Protein AF-A0A914CTF5-F1 (afdb_monomer)

pLDDT: mean 70.26, std 17.8, range [38.41, 93.12]

Mean predicted aligned error: 18.33 Å

InterPro domains:
  IPR000197 Zinc finger, TAZ-type [PS50134] (1-51)
  IPR013178 Histone acetyltransferase Rtt109/CBP [PTHR13808] (1-79)
  IPR035898 TAZ domain superfamily [G3DSA:1.20.1020.10] (1-83)
  IPR035898 TAZ domain superfamily [SSF57933] (1-53)

Foldseek 3Di:
DVVLVVCCVPPPLQDDDDDRDPSNVVLVVVLLVCLVPDPDPDDPRPCSVVSVVVVVPVVVVVVVVVVVVVVVVVVVVVVVDDDDDDDDDDDDDDDDDDDDDDDDDDDDDDDDD

Organism: NCBI:txid290746

Structure (mmCIF, N/CA/C/O backbone):
data_AF-A0A914CTF5-F1
#
_entry.id   AF-A0A914CTF5-F1
#
loop_
_atom_site.group_PDB
_atom_site.id
_atom_site.type_symbol
_atom_site.label_atom_id
_atom_site.label_alt_id
_atom_site.label_comp_id
_atom_site.label_asym_id
_atom_site.label_entity_id
_atom_site.label_seq_id
_atom_site.pdbx_PDB_ins_code
_atom_site.Cartn_x
_atom_site.Cartn_y
_atom_site.Cartn_z
_atom_site.occupancy
_atom_site.B_iso_or_equiv
_atom_site.auth_seq_id
_atom_site.auth_comp_id
_atom_site.auth_asym_id
_atom_site.auth_atom_id
_atom_site.pdbx_PDB_model_num
ATOM 1 N N . MET A 1 1 ? -16.681 3.466 -3.054 1.00 59.34 1 MET A N 1
ATOM 2 C CA . MET A 1 1 ? -15.650 2.749 -2.259 1.00 59.34 1 MET A CA 1
ATOM 3 C C . MET A 1 1 ? -15.699 1.215 -2.388 1.00 59.34 1 MET A C 1
ATOM 5 O O . MET A 1 1 ? -14.657 0.622 -2.637 1.00 59.34 1 MET A O 1
ATOM 9 N N . LYS A 1 2 ? -16.866 0.544 -2.280 1.00 75.31 2 LYS A N 1
ATOM 10 C CA . LYS A 1 2 ? -16.968 -0.943 -2.280 1.00 75.31 2 LYS A CA 1
ATOM 11 C C . LYS A 1 2 ? -16.442 -1.634 -3.556 1.00 75.31 2 LYS A C 1
ATOM 13 O O . LYS A 1 2 ? -15.815 -2.685 -3.469 1.00 75.31 2 LYS A O 1
ATOM 18 N N . LYS A 1 3 ? -16.637 -1.023 -4.733 1.00 79.38 3 LYS A N 1
ATOM 19 C CA . LYS A 1 3 ? -16.200 -1.573 -6.034 1.00 79.38 3 LYS A CA 1
ATOM 20 C C . LYS A 1 3 ? -14.673 -1.707 -6.153 1.00 79.38 3 LYS A C 1
ATOM 22 O O . LYS A 1 3 ? -14.189 -2.737 -6.606 1.00 79.38 3 LYS A O 1
ATOM 27 N N . ILE A 1 4 ? -13.920 -0.714 -5.672 1.00 81.50 4 ILE A N 1
ATOM 28 C CA . ILE A 1 4 ? -12.447 -0.713 -5.709 1.00 81.50 4 ILE A CA 1
ATOM 29 C C . ILE A 1 4 ? -11.890 -1.784 -4.770 1.00 81.50 4 ILE A C 1
ATOM 31 O O . ILE A 1 4 ? -11.025 -2.555 -5.163 1.00 81.50 4 ILE A O 1
ATOM 35 N N . MET A 1 5 ? -12.441 -1.907 -3.560 1.00 83.38 5 MET A N 1
ATOM 36 C CA . MET A 1 5 ? -12.041 -2.954 -2.613 1.00 83.38 5 MET A CA 1
ATOM 37 C C . MET A 1 5 ? -12.309 -4.364 -3.153 1.00 83.38 5 MET A C 1
ATOM 39 O O . MET A 1 5 ? -11.482 -5.254 -2.970 1.00 83.38 5 MET A O 1
ATOM 43 N N . ASN A 1 6 ? -13.434 -4.569 -3.845 1.00 86.44 6 ASN A N 1
ATOM 44 C CA . ASN A 1 6 ? -13.759 -5.858 -4.455 1.00 86.44 6 ASN A CA 1
ATOM 45 C C . ASN A 1 6 ? -12.822 -6.184 -5.629 1.00 86.44 6 ASN A C 1
ATOM 47 O O . ASN A 1 6 ? -12.346 -7.309 -5.750 1.00 86.44 6 ASN A O 1
ATOM 51 N N . HIS A 1 7 ? -12.499 -5.182 -6.448 1.00 88.06 7 HIS A N 1
ATOM 52 C CA . HIS A 1 7 ? -11.519 -5.300 -7.524 1.00 88.06 7 HIS A CA 1
ATOM 53 C C . HIS A 1 7 ? -10.126 -5.648 -6.982 1.00 88.06 7 HIS A C 1
ATOM 55 O O . HIS A 1 7 ? -9.519 -6.617 -7.411 1.00 88.06 7 HIS A O 1
ATOM 61 N N . VAL A 1 8 ? -9.645 -4.917 -5.977 1.00 83.9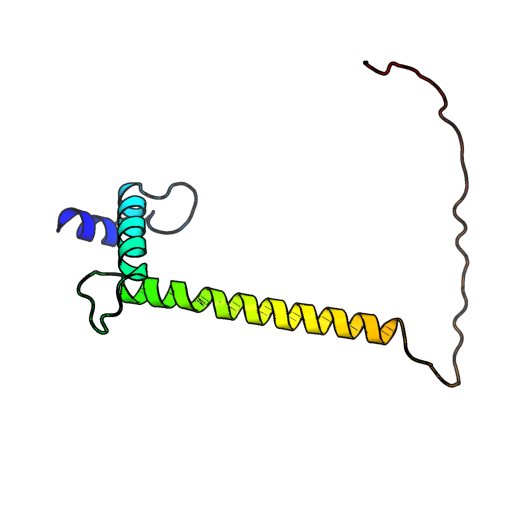4 8 VAL A N 1
ATOM 62 C CA . VAL A 1 8 ? -8.329 -5.116 -5.350 1.00 83.94 8 VAL A CA 1
ATOM 63 C C . VAL A 1 8 ? -8.190 -6.509 -4.709 1.00 83.94 8 VAL A C 1
ATOM 65 O O . VAL A 1 8 ? -7.084 -7.042 -4.637 1.00 83.94 8 VAL A O 1
ATOM 68 N N . LYS A 1 9 ? -9.291 -7.130 -4.267 1.00 83.94 9 LYS A N 1
ATOM 69 C CA . LYS A 1 9 ? -9.299 -8.521 -3.779 1.00 83.94 9 LYS A CA 1
ATOM 70 C C . LYS A 1 9 ? -9.261 -9.563 -4.900 1.00 83.94 9 LYS A C 1
ATOM 72 O O . LYS A 1 9 ? -8.672 -10.615 -4.703 1.00 83.94 9 LYS A O 1
ATOM 77 N N . LYS A 1 10 ? -9.900 -9.287 -6.040 1.00 84.69 10 LYS A N 1
ATOM 78 C CA . LYS A 1 10 ? -10.073 -10.246 -7.146 1.00 84.69 10 LYS A CA 1
ATOM 79 C C . LYS A 1 10 ? -9.094 -10.039 -8.306 1.00 84.69 10 LYS A C 1
ATOM 81 O O . LYS A 1 10 ? -9.075 -10.847 -9.224 1.00 84.69 10 LYS A O 1
ATOM 86 N N . CYS A 1 11 ? -8.321 -8.952 -8.308 1.00 85.62 11 CYS A N 1
ATOM 87 C CA . CYS A 1 11 ? -7.420 -8.621 -9.404 1.00 85.62 11 CYS A CA 1
ATOM 88 C C . CYS A 1 11 ? -6.129 -9.457 -9.311 1.00 85.62 11 CYS A C 1
ATOM 90 O O . CYS A 1 11 ? -5.384 -9.292 -8.343 1.00 85.62 11 CYS A O 1
ATOM 92 N N . PRO A 1 12 ? -5.824 -10.303 -10.314 1.00 76.25 12 PRO A N 1
ATOM 93 C CA . PRO A 1 12 ? -4.612 -11.122 -10.323 1.00 76.25 12 PRO A CA 1
ATOM 94 C C . PRO A 1 12 ? -3.357 -10.302 -10.663 1.00 76.25 12 PRO A C 1
ATOM 96 O O . PRO A 1 12 ? -2.266 -10.607 -10.201 1.00 76.25 12 PRO A O 1
ATOM 99 N N . LYS A 1 13 ? -3.507 -9.195 -11.405 1.00 73.44 13 LYS A N 1
ATOM 100 C CA . LYS A 1 13 ? -2.409 -8.309 -11.844 1.00 73.44 13 LYS A CA 1
ATOM 101 C C . LYS A 1 13 ? -2.095 -7.211 -10.825 1.00 73.44 13 LYS A C 1
ATOM 103 O O . LYS A 1 13 ? -1.937 -6.035 -11.172 1.00 73.44 13 LYS A O 1
ATOM 108 N N . ARG A 1 14 ? -2.113 -7.576 -9.542 1.00 68.81 14 ARG A N 1
ATOM 109 C CA . ARG A 1 14 ? -2.099 -6.612 -8.441 1.00 68.81 14 ARG A CA 1
ATOM 110 C C . ARG A 1 14 ? -0.703 -6.153 -8.031 1.00 68.81 14 ARG A C 1
ATOM 112 O O . ARG A 1 14 ? -0.595 -5.022 -7.561 1.00 68.81 14 ARG A O 1
ATOM 119 N N . SER A 1 15 ? 0.329 -6.991 -8.160 1.00 63.75 15 SER A N 1
ATOM 120 C CA . SER A 1 15 ? 1.628 -6.651 -7.565 1.00 63.75 15 SER A CA 1
ATOM 121 C C . SER A 1 15 ? 2.886 -7.096 -8.297 1.00 63.75 15 SER A C 1
ATOM 123 O O . SER A 1 15 ? 3.957 -6.677 -7.866 1.00 63.75 15 SER A O 1
ATOM 125 N N . THR A 1 16 ? 2.806 -7.863 -9.379 1.00 56.84 16 THR A N 1
ATOM 126 C CA . THR A 1 16 ? 4.025 -8.350 -10.027 1.00 56.84 16 THR A CA 1
ATOM 127 C C . THR A 1 16 ? 3.773 -8.527 -11.523 1.00 56.84 16 THR A C 1
ATOM 129 O O . THR A 1 16 ? 2.691 -8.955 -11.922 1.00 56.84 16 THR A O 1
ATOM 132 N N . ASP A 1 17 ? 4.776 -8.113 -12.301 1.00 57.31 17 ASP A N 1
ATOM 133 C CA . ASP A 1 17 ? 5.034 -8.456 -13.705 1.00 57.31 17 ASP A CA 1
ATOM 134 C C . ASP A 1 17 ? 4.270 -7.665 -14.785 1.00 57.31 17 ASP A C 1
ATOM 136 O O . ASP A 1 17 ? 3.092 -7.885 -15.059 1.00 57.31 17 ASP A O 1
ATOM 140 N N . SER A 1 18 ? 5.011 -6.701 -15.361 1.00 61.06 18 SER A N 1
ATOM 141 C CA . SER A 1 18 ? 4.882 -5.946 -16.632 1.00 61.06 18 SER A CA 1
ATOM 142 C C . SER A 1 18 ? 3.544 -5.314 -17.062 1.00 61.06 18 SER A C 1
ATOM 144 O O . SER A 1 18 ? 3.568 -4.337 -17.805 1.00 61.06 18 SER A O 1
ATOM 146 N N . ASN A 1 19 ? 2.385 -5.750 -16.567 1.00 66.88 19 ASN A N 1
ATOM 147 C CA . ASN A 1 19 ? 1.067 -5.224 -16.932 1.00 66.88 19 ASN A CA 1
ATOM 148 C C . ASN A 1 19 ? 0.192 -4.980 -15.687 1.00 66.88 19 ASN A C 1
ATOM 150 O O . ASN A 1 19 ? -0.911 -5.524 -15.553 1.00 66.88 19 ASN A O 1
ATOM 154 N N . SER A 1 20 ? 0.688 -4.169 -14.747 1.00 75.81 20 SER A N 1
ATOM 155 C CA . SER A 1 20 ? -0.028 -3.838 -13.506 1.00 75.81 20 SER A CA 1
ATOM 156 C C . SER A 1 20 ? -1.371 -3.159 -13.792 1.00 75.81 20 SER A C 1
ATOM 158 O O . SER A 1 20 ? -1.437 -2.230 -14.599 1.00 75.81 20 SER A O 1
ATOM 160 N N . CYS A 1 21 ? -2.441 -3.576 -13.110 1.00 87.69 21 CYS A N 1
ATOM 161 C CA . CYS A 1 21 ? -3.760 -2.970 -13.298 1.00 87.69 21 CYS A CA 1
ATOM 162 C C . CYS A 1 21 ? -3.759 -1.475 -12.897 1.00 87.69 21 CYS A C 1
ATOM 164 O O . CYS A 1 21 ? -3.345 -1.159 -11.776 1.00 87.69 21 CYS A O 1
ATOM 166 N N . PRO A 1 22 ? -4.273 -0.551 -13.738 1.00 87.19 22 PRO A N 1
ATOM 167 C CA . PRO A 1 22 ? -4.255 0.887 -13.447 1.00 87.19 22 PRO A CA 1
ATOM 168 C C . PRO A 1 22 ? -5.044 1.243 -12.180 1.00 87.19 22 PRO A C 1
ATOM 170 O O . PRO A 1 22 ? -4.621 2.100 -11.408 1.00 87.19 22 PRO A O 1
ATOM 173 N N . ILE A 1 23 ? -6.136 0.524 -11.903 1.00 88.19 23 ILE A N 1
ATOM 174 C CA . ILE A 1 23 ? -6.955 0.719 -10.698 1.00 88.19 23 ILE A CA 1
ATOM 175 C C . ILE A 1 23 ? -6.164 0.319 -9.445 1.00 88.19 23 ILE A C 1
ATOM 177 O O . ILE A 1 23 ? -6.138 1.060 -8.462 1.00 88.19 23 ILE A O 1
ATOM 181 N N . CYS A 1 24 ? -5.484 -0.833 -9.474 1.00 86.94 24 CYS A N 1
ATOM 182 C CA . CYS A 1 24 ? -4.630 -1.270 -8.368 1.00 86.94 24 CYS A CA 1
ATOM 183 C C . CYS A 1 24 ? -3.438 -0.332 -8.159 1.00 86.94 24 CYS A C 1
ATOM 185 O O . CYS A 1 24 ? -3.110 -0.029 -7.012 1.00 86.94 24 CYS A O 1
ATOM 187 N N . ARG A 1 25 ? -2.829 0.160 -9.245 1.00 86.62 25 ARG A N 1
ATOM 188 C CA . ARG A 1 25 ? -1.706 1.105 -9.198 1.00 86.62 25 ARG A CA 1
ATOM 189 C C . ARG A 1 25 ? -2.115 2.432 -8.557 1.00 86.62 25 ARG A C 1
ATOM 191 O O . ARG A 1 25 ? -1.441 2.889 -7.635 1.00 86.62 25 ARG A O 1
ATOM 198 N N . GLN A 1 26 ? -3.243 3.003 -8.982 1.00 88.25 26 GLN A N 1
ATOM 199 C CA . GLN A 1 26 ? -3.790 4.235 -8.404 1.00 88.25 26 GLN A CA 1
ATOM 200 C C . GLN A 1 26 ? -4.114 4.049 -6.917 1.00 88.25 26 GLN A C 1
ATOM 202 O O . GLN A 1 26 ? -3.741 4.868 -6.079 1.00 88.25 26 GLN A O 1
ATOM 207 N N . PHE A 1 27 ? -4.774 2.940 -6.574 1.00 88.25 27 PHE A N 1
ATOM 208 C CA . PHE A 1 27 ? -5.155 2.642 -5.198 1.00 88.25 27 PHE A CA 1
ATOM 209 C C . PHE A 1 27 ? -3.932 2.491 -4.286 1.00 88.25 27 PHE A C 1
ATOM 211 O O . PHE A 1 27 ? -3.897 3.062 -3.198 1.00 88.25 27 PHE A O 1
ATOM 218 N N . LEU A 1 28 ? -2.898 1.780 -4.744 1.00 88.06 28 LEU A N 1
ATOM 219 C CA . LEU A 1 28 ? -1.669 1.603 -3.977 1.00 88.06 28 LEU A CA 1
ATOM 220 C C . LEU A 1 28 ? -0.925 2.931 -3.774 1.00 88.06 28 LEU A C 1
ATOM 222 O O . LEU A 1 28 ? -0.446 3.181 -2.670 1.00 88.06 28 LEU A O 1
ATOM 226 N N . ALA A 1 29 ? -0.879 3.802 -4.789 1.00 88.31 29 ALA A N 1
ATOM 227 C CA . ALA A 1 29 ? -0.277 5.133 -4.678 1.00 88.31 29 ALA A CA 1
ATOM 228 C C . ALA A 1 29 ? -0.969 5.995 -3.608 1.00 88.31 29 ALA A C 1
ATOM 230 O O . ALA A 1 29 ? -0.294 6.600 -2.772 1.00 88.31 29 ALA A O 1
ATOM 231 N N . LEU A 1 30 ? -2.305 5.982 -3.570 1.00 91.25 30 LEU A N 1
ATOM 232 C CA . LEU A 1 30 ? -3.090 6.684 -2.549 1.00 91.25 30 LEU A CA 1
ATOM 233 C C . LEU A 1 30 ? -2.822 6.133 -1.142 1.00 91.25 30 LEU A C 1
ATOM 235 O O . LEU A 1 30 ? -2.572 6.898 -0.209 1.00 91.25 30 LEU A O 1
ATOM 239 N N . CYS A 1 31 ? -2.811 4.806 -0.987 1.00 90.25 31 CYS A N 1
ATOM 240 C CA . CYS A 1 31 ? -2.468 4.174 0.287 1.00 90.25 31 CYS A CA 1
ATOM 241 C C . CYS A 1 31 ? -1.031 4.508 0.729 1.00 90.25 31 CYS A C 1
ATOM 243 O O . CYS A 1 31 ? -0.775 4.652 1.924 1.00 90.25 31 CYS A O 1
ATOM 245 N N . CYS A 1 32 ? -0.104 4.660 -0.220 1.00 89.56 32 CYS A N 1
ATOM 246 C CA . CYS A 1 32 ? 1.286 5.017 0.050 1.00 89.56 32 CYS A CA 1
ATOM 247 C C . CYS A 1 32 ? 1.432 6.472 0.513 1.00 89.56 32 CYS A C 1
ATOM 249 O O . CYS A 1 32 ? 2.126 6.731 1.495 1.00 89.56 32 CYS A O 1
ATOM 251 N N . TYR A 1 33 ? 0.727 7.408 -0.131 1.00 93.12 33 TYR A N 1
ATOM 252 C CA . TYR A 1 33 ? 0.667 8.803 0.314 1.00 93.12 33 TYR A CA 1
ATOM 253 C C . TYR A 1 33 ? 0.118 8.909 1.740 1.00 93.12 33 TYR A C 1
ATOM 255 O O . TYR A 1 33 ? 0.730 9.533 2.601 1.00 93.12 33 TYR A O 1
ATOM 263 N N . HIS A 1 34 ? -0.980 8.209 2.024 1.00 92.88 34 HIS A N 1
ATOM 264 C CA . HIS A 1 34 ? -1.568 8.191 3.358 1.00 92.88 34 HIS A CA 1
ATOM 265 C C . HIS A 1 34 ? -0.606 7.637 4.426 1.00 92.88 34 HIS A C 1
ATOM 267 O O . HIS A 1 34 ? -0.463 8.218 5.501 1.00 92.88 34 HIS A O 1
ATOM 273 N N . ALA A 1 35 ? 0.090 6.534 4.134 1.00 91.44 35 ALA A N 1
ATOM 274 C CA . ALA A 1 35 ? 0.988 5.886 5.089 1.00 91.44 35 ALA A CA 1
ATOM 275 C C . ALA A 1 35 ? 2.190 6.756 5.503 1.00 91.44 35 ALA A C 1
ATOM 277 O O . ALA A 1 35 ? 2.705 6.565 6.604 1.00 91.44 35 ALA A O 1
ATOM 278 N N . LYS A 1 36 ? 2.619 7.714 4.664 1.00 89.69 36 LYS A N 1
ATOM 279 C CA . LYS A 1 36 ? 3.715 8.646 4.992 1.00 89.69 36 LYS A CA 1
ATOM 280 C C . LYS A 1 36 ? 3.378 9.567 6.165 1.00 89.69 36 LYS A C 1
ATOM 282 O O . LYS A 1 36 ? 4.257 9.877 6.961 1.00 89.69 36 LYS A O 1
ATOM 287 N N . ASN A 1 37 ? 2.114 9.963 6.287 1.00 91.50 37 ASN A N 1
ATOM 288 C CA . ASN A 1 37 ? 1.669 10.953 7.269 1.00 91.50 37 ASN A CA 1
ATOM 289 C C . ASN A 1 37 ? 0.848 10.315 8.407 1.00 91.50 37 ASN A C 1
ATOM 291 O O . ASN A 1 37 ? 0.450 10.996 9.349 1.00 91.50 37 ASN A O 1
ATOM 295 N N . CYS A 1 38 ? 0.590 9.005 8.345 1.00 89.88 38 CYS A N 1
ATOM 296 C CA . CYS A 1 38 ? -0.267 8.302 9.295 1.00 89.88 38 CYS A CA 1
ATOM 297 C C . CYS A 1 38 ? 0.524 7.637 10.438 1.00 89.88 38 CYS A C 1
ATOM 299 O O . CYS A 1 38 ? 1.222 6.635 10.247 1.00 89.88 38 CYS A O 1
ATOM 301 N N . ASN A 1 39 ? 0.327 8.133 11.665 1.00 87.44 39 ASN A N 1
ATOM 302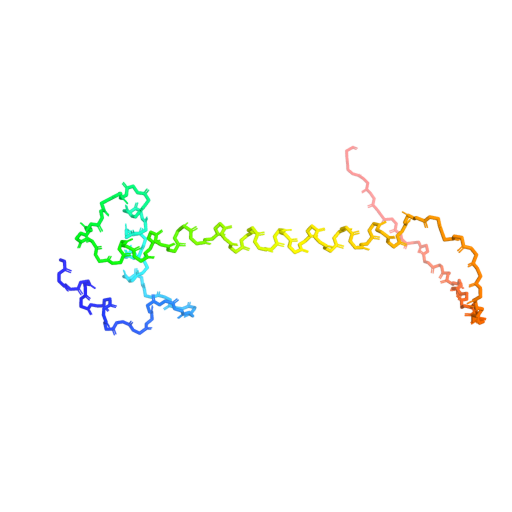 C CA . ASN A 1 39 ? 0.922 7.587 12.897 1.00 87.44 39 ASN A CA 1
ATOM 303 C C . ASN A 1 39 ? -0.068 6.822 13.792 1.00 87.44 39 ASN A C 1
ATOM 305 O O . ASN A 1 39 ? 0.307 6.340 14.858 1.00 87.44 39 ASN A O 1
ATOM 309 N N . LEU A 1 40 ? -1.319 6.641 13.353 1.00 88.38 40 LEU A N 1
ATOM 310 C CA . LEU A 1 40 ? -2.316 5.906 14.135 1.00 88.38 40 LEU A CA 1
ATOM 311 C C . LEU A 1 40 ? -1.919 4.431 14.293 1.00 88.38 40 LEU A C 1
ATOM 313 O O . LEU A 1 40 ? -1.476 3.780 13.339 1.00 88.38 40 LEU A O 1
ATOM 317 N N . GLN A 1 41 ? -2.104 3.891 15.499 1.00 79.44 41 GLN A N 1
ATOM 318 C CA . GLN A 1 41 ? -1.849 2.477 15.799 1.00 79.44 41 GLN A CA 1
ATOM 319 C C . GLN A 1 41 ? -2.898 1.563 15.151 1.00 79.44 41 GLN A C 1
ATOM 321 O O . GLN A 1 41 ? -2.556 0.520 14.602 1.00 79.44 41 GLN A O 1
ATOM 326 N N . LYS A 1 42 ? -4.165 1.994 15.123 1.00 83.50 42 LYS A N 1
ATOM 327 C CA . LYS A 1 42 ? -5.258 1.329 14.400 1.00 83.50 42 LYS A CA 1
ATOM 328 C C . LYS A 1 42 ? -5.767 2.261 13.307 1.00 83.50 42 LYS A C 1
ATOM 330 O O . LYS A 1 42 ? -6.547 3.168 13.566 1.00 83.50 42 LYS A O 1
ATOM 335 N N . CYS A 1 43 ? -5.277 2.065 12.088 1.00 87.38 43 CYS A N 1
ATOM 336 C CA . CYS A 1 43 ? -5.724 2.826 10.927 1.00 87.38 43 CYS A CA 1
ATOM 337 C C . CYS A 1 43 ? -6.862 2.079 10.215 1.00 87.38 43 CYS A C 1
ATOM 339 O O . CYS A 1 43 ? -6.740 0.884 9.950 1.00 87.38 43 CYS A O 1
ATOM 341 N N . SER A 1 44 ? -7.948 2.781 9.882 1.00 88.06 44 SER A N 1
ATOM 342 C CA . SER A 1 44 ? -9.088 2.233 9.129 1.00 88.06 44 SER A CA 1
ATOM 343 C C . SER A 1 44 ? -8.782 2.021 7.642 1.00 88.06 44 SER A C 1
ATOM 345 O O . SER A 1 44 ? -9.506 1.298 6.955 1.00 88.06 44 SER A O 1
ATOM 347 N N . VAL A 1 45 ? -7.704 2.630 7.132 1.00 84.75 45 VAL 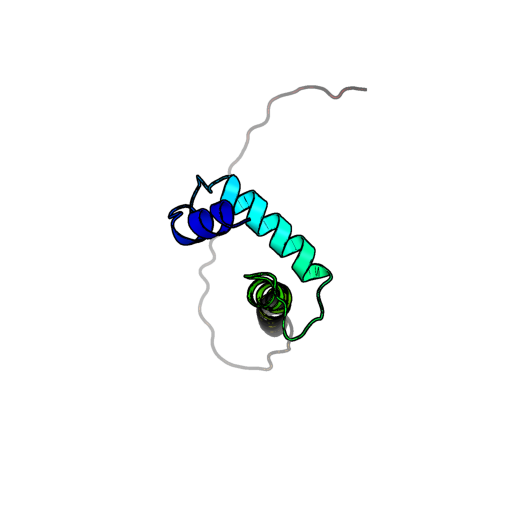A N 1
ATOM 348 C CA . VAL A 1 45 ? -7.291 2.493 5.736 1.00 84.75 45 VAL A CA 1
ATOM 349 C C . VAL A 1 45 ? -6.632 1.124 5.533 1.00 84.75 45 VAL A C 1
ATOM 351 O O . VAL A 1 45 ? -5.572 0.847 6.110 1.00 84.75 45 VAL A O 1
ATOM 354 N N . PRO A 1 46 ? -7.211 0.256 4.686 1.00 80.19 46 PRO A N 1
ATOM 355 C CA . PRO A 1 46 ? -6.638 -1.051 4.396 1.00 80.19 46 PRO A CA 1
ATOM 356 C C . PRO A 1 46 ? -5.246 -0.878 3.774 1.00 80.19 46 PRO A C 1
ATOM 358 O O . PRO A 1 46 ? -5.010 0.045 2.999 1.00 80.19 46 PRO A O 1
ATOM 361 N N . PHE A 1 47 ? -4.315 -1.771 4.109 1.00 83.81 47 PHE A N 1
ATOM 362 C CA . PHE A 1 47 ? -2.901 -1.743 3.691 1.00 83.81 47 PHE A CA 1
ATOM 363 C C . PHE A 1 47 ? -2.025 -0.649 4.315 1.00 83.81 47 PHE A C 1
ATOM 365 O O . PHE A 1 47 ? -0.807 -0.786 4.235 1.00 83.81 47 PHE A O 1
ATOM 372 N N . CYS A 1 48 ? -2.574 0.359 5.006 1.00 89.19 48 CYS A N 1
ATOM 373 C CA . CYS A 1 48 ? -1.768 1.416 5.633 1.00 89.19 48 CYS A CA 1
ATOM 374 C C . CYS A 1 48 ? -0.706 0.853 6.590 1.00 89.19 48 CYS A C 1
ATOM 376 O O . CYS A 1 48 ? 0.466 1.209 6.488 1.00 89.19 48 CYS A O 1
ATOM 378 N N . LEU A 1 49 ? -1.091 -0.062 7.489 1.00 88.19 49 LEU A N 1
ATOM 379 C CA . LEU A 1 49 ? -0.162 -0.684 8.442 1.00 88.19 49 LEU A CA 1
ATOM 380 C C . LEU A 1 49 ? 0.975 -1.431 7.730 1.00 88.19 49 LEU A C 1
ATOM 382 O O . LEU A 1 49 ? 2.146 -1.246 8.054 1.00 88.19 49 LEU A O 1
ATOM 386 N N . ASN A 1 50 ? 0.631 -2.224 6.715 1.00 86.56 50 ASN A N 1
ATOM 387 C CA . ASN A 1 50 ? 1.589 -3.049 5.988 1.00 86.56 50 ASN A CA 1
ATOM 388 C C . ASN A 1 50 ? 2.548 -2.203 5.133 1.00 86.56 50 ASN A C 1
ATOM 390 O O . ASN A 1 50 ? 3.750 -2.460 5.101 1.00 86.56 50 ASN A O 1
ATOM 394 N N . ILE A 1 51 ? 2.027 -1.157 4.482 1.00 87.75 51 ILE A N 1
ATOM 395 C CA . ILE A 1 51 ? 2.831 -0.195 3.722 1.00 87.75 51 ILE A CA 1
ATOM 396 C C . ILE A 1 51 ? 3.758 0.566 4.669 1.00 87.75 51 ILE A C 1
ATOM 398 O O . ILE A 1 51 ? 4.947 0.666 4.392 1.00 87.75 51 ILE A O 1
ATOM 402 N N . ARG A 1 52 ? 3.272 1.023 5.828 1.00 88.44 52 ARG A N 1
ATOM 403 C CA . ARG A 1 52 ? 4.101 1.712 6.827 1.00 88.44 52 ARG A CA 1
ATOM 404 C C . ARG A 1 52 ? 5.239 0.835 7.348 1.00 88.44 52 ARG A C 1
ATOM 406 O O . ARG A 1 52 ? 6.351 1.328 7.510 1.00 88.44 52 ARG A O 1
ATOM 413 N N . HIS A 1 53 ? 4.996 -0.455 7.583 1.00 83.56 53 HIS A N 1
ATOM 414 C CA . HIS A 1 53 ? 6.063 -1.400 7.931 1.00 83.56 53 HIS A CA 1
ATOM 415 C C . HIS A 1 53 ? 7.082 -1.524 6.795 1.00 83.56 53 HIS A C 1
ATOM 417 O O . HIS A 1 53 ? 8.278 -1.354 7.027 1.00 83.56 53 HIS A O 1
ATOM 423 N N . LYS A 1 54 ? 6.620 -1.714 5.553 1.00 80.44 54 LYS A N 1
ATOM 424 C CA . LYS A 1 54 ? 7.513 -1.783 4.390 1.00 80.44 54 LYS A CA 1
ATOM 425 C C . LYS A 1 54 ? 8.236 -0.478 4.069 1.00 80.44 54 LYS A C 1
ATOM 427 O O . LYS A 1 54 ? 9.297 -0.555 3.476 1.00 80.44 54 LYS A O 1
ATOM 432 N N . LEU A 1 55 ? 7.736 0.685 4.482 1.00 79.81 55 LEU A N 1
ATOM 433 C CA . LEU A 1 55 ? 8.461 1.958 4.385 1.00 79.81 55 LEU A CA 1
ATOM 434 C C . LEU A 1 55 ? 9.575 2.086 5.439 1.00 79.81 55 LEU A C 1
ATOM 436 O O . LEU A 1 55 ? 10.552 2.791 5.203 1.00 79.81 55 LEU A O 1
ATOM 440 N N . LYS A 1 56 ? 9.469 1.395 6.583 1.00 73.94 56 LYS A N 1
ATOM 441 C CA . LYS A 1 56 ? 10.500 1.391 7.642 1.00 73.94 56 LYS A CA 1
ATOM 442 C C . LYS A 1 56 ? 11.609 0.357 7.399 1.00 73.94 56 LYS A C 1
ATOM 444 O O . LYS A 1 56 ? 12.762 0.603 7.746 1.00 73.94 56 LYS A O 1
ATOM 449 N N . GLU A 1 57 ? 11.275 -0.772 6.777 1.00 65.69 57 GLU A N 1
ATOM 450 C CA . GLU A 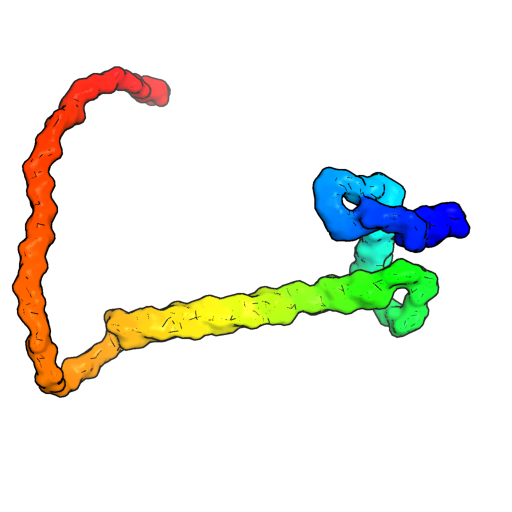1 57 ? 12.198 -1.870 6.452 1.00 65.69 57 GLU A CA 1
ATOM 451 C C . GLU A 1 57 ? 13.358 -1.552 5.470 1.00 65.69 57 GLU A C 1
ATOM 453 O O . GLU A 1 57 ? 14.435 -2.112 5.687 1.00 65.69 57 GLU A O 1
ATOM 458 N N . PRO A 1 58 ? 13.266 -0.668 4.445 1.00 62.59 58 PRO A N 1
ATOM 459 C CA . PRO A 1 58 ? 14.372 -0.424 3.508 1.00 62.59 58 PRO A CA 1
ATOM 460 C C . PRO A 1 58 ? 15.654 0.071 4.184 1.00 62.59 58 PRO A C 1
ATOM 462 O O . PRO A 1 58 ? 16.749 -0.238 3.720 1.00 62.59 58 PRO A O 1
ATOM 465 N N . ARG A 1 59 ? 15.550 0.753 5.332 1.00 61.38 59 ARG A N 1
ATOM 466 C CA . ARG A 1 59 ? 16.722 1.172 6.114 1.00 61.38 59 ARG A CA 1
ATOM 467 C C . ARG A 1 59 ? 17.559 -0.028 6.582 1.00 61.38 59 ARG A C 1
ATOM 469 O O . ARG A 1 59 ? 18.781 0.045 6.586 1.00 61.38 59 ARG A O 1
ATOM 476 N N . ARG A 1 60 ? 16.925 -1.146 6.952 1.00 64.69 60 ARG A N 1
ATOM 477 C CA . ARG A 1 60 ? 17.613 -2.325 7.510 1.00 64.69 60 ARG A CA 1
ATOM 478 C C . ARG A 1 60 ? 18.405 -3.098 6.459 1.00 64.69 60 ARG A C 1
ATOM 480 O O . ARG A 1 60 ? 19.504 -3.561 6.751 1.00 64.69 60 ARG A O 1
ATOM 487 N N . ALA A 1 61 ? 17.864 -3.220 5.247 1.00 72.31 61 ALA A N 1
ATOM 488 C CA . ALA A 1 61 ? 18.558 -3.874 4.139 1.00 72.31 61 ALA A CA 1
ATOM 489 C C . ALA A 1 61 ? 19.779 -3.059 3.684 1.00 72.31 61 ALA A C 1
ATOM 491 O O . ALA A 1 61 ? 20.850 -3.634 3.503 1.00 72.31 61 ALA A O 1
ATOM 492 N N . GLN A 1 62 ? 19.639 -1.730 3.596 1.00 73.62 62 GLN A N 1
ATOM 493 C CA . GLN A 1 62 ? 20.744 -0.835 3.247 1.00 73.6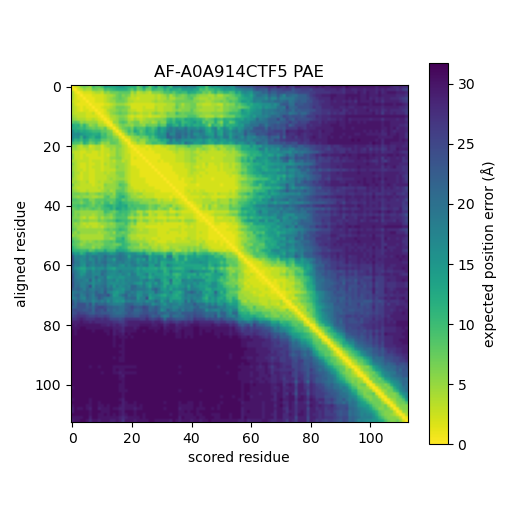2 62 GLN A CA 1
ATOM 494 C C . GLN A 1 62 ? 21.875 -0.900 4.277 1.00 73.62 62 GLN A C 1
ATOM 496 O O . GLN A 1 62 ? 23.022 -1.094 3.895 1.00 73.62 62 GLN A O 1
ATOM 501 N N . ILE A 1 63 ? 21.557 -0.829 5.577 1.00 77.50 63 ILE A N 1
ATOM 502 C CA . ILE A 1 63 ? 22.564 -0.943 6.648 1.00 77.50 63 ILE A CA 1
ATOM 503 C C . ILE A 1 63 ? 23.299 -2.287 6.567 1.00 77.50 63 ILE A C 1
ATOM 505 O O . ILE A 1 63 ? 24.511 -2.341 6.736 1.00 77.50 63 ILE A O 1
ATOM 509 N N . ARG A 1 64 ? 22.594 -3.389 6.283 1.00 79.94 64 ARG A N 1
ATOM 510 C CA . ARG A 1 64 ? 23.230 -4.708 6.149 1.00 79.94 64 ARG A CA 1
ATOM 511 C C . ARG A 1 64 ? 24.170 -4.778 4.939 1.00 79.94 64 ARG A C 1
ATOM 513 O O . ARG A 1 64 ? 25.231 -5.391 5.043 1.00 79.94 64 ARG A O 1
ATOM 520 N N . ALA A 1 65 ? 23.780 -4.187 3.810 1.00 82.00 65 ALA A N 1
ATOM 521 C CA . ALA A 1 65 ? 24.620 -4.118 2.618 1.00 82.00 65 ALA A CA 1
ATOM 522 C C . ALA A 1 65 ? 25.869 -3.260 2.868 1.00 82.00 65 ALA A C 1
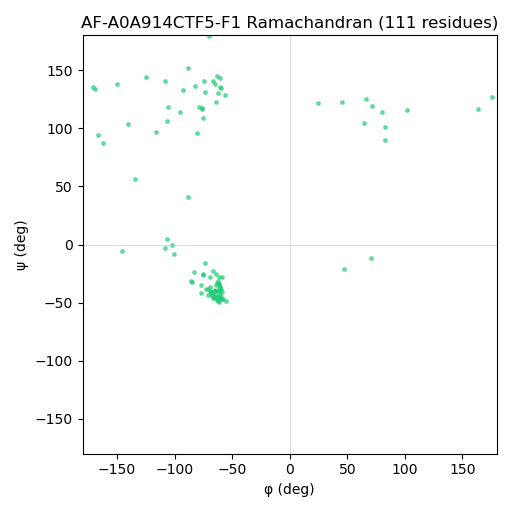ATOM 524 O O . ALA A 1 65 ? 26.975 -3.709 2.584 1.00 82.00 65 ALA A O 1
ATOM 525 N N . ASP A 1 66 ? 25.693 -2.091 3.480 1.00 82.25 66 ASP A N 1
ATOM 526 C CA . ASP A 1 66 ? 26.766 -1.157 3.828 1.00 82.25 66 ASP A CA 1
ATOM 527 C C . ASP A 1 66 ? 27.784 -1.780 4.799 1.00 82.25 66 ASP A C 1
ATOM 529 O O . ASP A 1 66 ? 28.982 -1.796 4.529 1.00 82.25 66 ASP A O 1
ATOM 533 N N . MET A 1 67 ? 27.306 -2.457 5.849 1.00 83.94 67 MET A N 1
ATOM 534 C CA . MET A 1 67 ? 28.160 -3.207 6.780 1.00 83.94 67 MET A CA 1
ATOM 535 C C . MET A 1 67 ? 28.962 -4.313 6.078 1.00 83.94 67 MET A C 1
ATOM 537 O O . MET A 1 67 ? 30.122 -4.555 6.408 1.00 83.94 67 MET A O 1
ATOM 541 N N . MET A 1 68 ? 28.371 -5.005 5.098 1.00 87.44 68 MET A N 1
ATOM 542 C CA . MET A 1 68 ? 29.105 -5.995 4.301 1.00 87.44 68 MET A CA 1
ATOM 543 C C . MET A 1 68 ? 30.137 -5.346 3.373 1.00 87.44 68 MET A C 1
ATOM 545 O O . MET A 1 68 ? 31.214 -5.914 3.188 1.00 87.44 68 MET A O 1
ATOM 549 N N . MET A 1 69 ? 29.833 -4.178 2.802 1.00 84.94 69 MET A N 1
ATOM 550 C CA . MET A 1 69 ? 30.774 -3.418 1.975 1.00 84.94 69 MET A CA 1
ATOM 551 C C . MET A 1 69 ? 31.970 -2.938 2.800 1.00 84.94 69 MET A C 1
ATOM 553 O O . MET A 1 69 ? 33.108 -3.160 2.385 1.00 84.94 69 MET A O 1
ATOM 557 N N . PHE A 1 70 ? 31.730 -2.391 3.995 1.00 87.88 70 PHE A N 1
ATOM 558 C CA . PHE A 1 70 ? 32.786 -1.964 4.916 1.00 87.88 70 PHE A CA 1
ATOM 559 C C . PHE A 1 70 ? 33.723 -3.126 5.284 1.00 87.88 70 PHE A C 1
ATOM 561 O O . PHE A 1 70 ? 34.939 -3.020 5.133 1.00 87.88 70 PHE A O 1
ATOM 568 N N . ARG A 1 71 ? 33.163 -4.297 5.629 1.00 86.00 71 ARG A N 1
ATOM 569 C CA . ARG A 1 71 ? 33.946 -5.515 5.923 1.00 86.00 71 ARG A CA 1
ATOM 570 C C . ARG A 1 71 ? 34.804 -5.988 4.746 1.00 86.00 71 ARG A C 1
ATOM 572 O O . ARG A 1 71 ? 35.909 -6.483 4.958 1.00 86.00 71 ARG A O 1
ATOM 579 N N . ARG A 1 72 ? 34.305 -5.869 3.510 1.00 87.12 72 ARG A N 1
ATOM 580 C CA . ARG A 1 72 ? 35.076 -6.215 2.302 1.00 87.12 72 ARG A CA 1
ATOM 581 C C . ARG A 1 72 ? 36.235 -5.245 2.078 1.00 87.12 72 ARG A C 1
ATOM 583 O O . ARG A 1 72 ? 37.321 -5.690 1.722 1.00 87.12 72 ARG A O 1
ATOM 590 N N . MET A 1 73 ? 36.012 -3.951 2.307 1.00 81.75 73 MET A N 1
ATOM 591 C CA . MET A 1 73 ? 37.036 -2.918 2.140 1.00 81.75 73 MET A CA 1
ATOM 592 C C . MET A 1 73 ? 38.165 -3.067 3.168 1.00 81.75 73 MET A C 1
ATOM 594 O O . MET A 1 73 ? 39.335 -3.060 2.791 1.00 81.75 73 MET A O 1
ATOM 598 N N . GLU A 1 74 ? 37.833 -3.312 4.439 1.00 77.38 74 GLU A N 1
ATOM 599 C CA . GLU A 1 74 ? 38.838 -3.579 5.474 1.00 77.38 74 GLU A CA 1
ATOM 600 C C . GLU A 1 74 ? 39.673 -4.835 5.186 1.00 77.38 74 GLU A C 1
ATOM 602 O O . GLU A 1 74 ? 40.880 -4.832 5.414 1.00 77.38 74 GLU A O 1
ATOM 607 N N . GLY A 1 75 ? 39.061 -5.911 4.678 1.00 76.19 75 GLY A N 1
ATOM 608 C CA . GLY A 1 75 ? 39.781 -7.140 4.323 1.00 76.19 75 GLY A CA 1
ATOM 609 C C . GLY A 1 75 ? 40.834 -6.931 3.230 1.00 76.19 75 GLY A C 1
ATOM 610 O O . GLY A 1 75 ? 41.898 -7.544 3.279 1.00 76.19 75 GLY A O 1
ATOM 611 N N . LEU A 1 76 ? 40.565 -6.033 2.278 1.00 74.12 76 LEU A N 1
ATOM 612 C CA . LEU A 1 76 ? 41.485 -5.720 1.187 1.00 74.12 76 LEU A CA 1
ATOM 613 C C . LEU A 1 76 ? 42.639 -4.812 1.649 1.00 74.12 76 LEU A C 1
ATOM 615 O O . LEU A 1 76 ? 43.788 -5.096 1.323 1.00 74.12 76 LEU A O 1
ATOM 619 N N . SER A 1 77 ? 42.367 -3.793 2.480 1.00 66.69 77 SER A N 1
ATOM 620 C CA . SER A 1 77 ? 43.415 -2.924 3.055 1.00 66.69 77 SER A CA 1
ATOM 621 C C . SER A 1 77 ? 44.402 -3.677 3.953 1.00 66.69 77 SER A C 1
ATOM 623 O O . SER A 1 77 ? 45.578 -3.327 3.995 1.00 66.69 77 SER A O 1
ATOM 625 N N . ARG A 1 78 ? 43.949 -4.734 4.640 1.00 60.88 78 ARG A N 1
ATOM 626 C CA . ARG A 1 78 ? 44.805 -5.611 5.462 1.00 60.88 78 ARG A CA 1
ATOM 627 C C . ARG A 1 78 ? 45.759 -6.465 4.624 1.00 60.88 78 ARG A C 1
ATOM 629 O O . ARG A 1 78 ? 46.831 -6.810 5.102 1.00 60.88 78 ARG A O 1
ATOM 636 N N . MET A 1 79 ? 45.382 -6.786 3.385 1.00 59.62 79 MET A N 1
ATOM 637 C CA . MET A 1 79 ? 46.208 -7.569 2.460 1.00 59.62 79 MET A CA 1
ATOM 638 C C . MET A 1 79 ? 47.246 -6.702 1.727 1.00 59.62 79 MET A C 1
ATOM 640 O O . MET A 1 79 ? 48.261 -7.218 1.274 1.00 59.62 79 MET A O 1
ATOM 644 N N . SER A 1 80 ? 47.008 -5.389 1.607 1.00 58.00 80 SER A N 1
ATOM 645 C CA . SER A 1 80 ? 47.869 -4.466 0.854 1.00 58.00 80 SER A CA 1
ATOM 646 C C . SER A 1 80 ? 48.794 -3.590 1.715 1.00 58.00 80 SER A C 1
ATOM 648 O O . SER A 1 80 ? 49.544 -2.796 1.155 1.00 58.00 80 SER A O 1
ATOM 650 N N . GLY A 1 81 ? 48.764 -3.696 3.050 1.00 57.66 81 GLY A N 1
ATOM 651 C CA . GLY A 1 81 ? 49.607 -2.871 3.925 1.00 57.66 81 GLY A CA 1
ATOM 652 C C . GLY A 1 81 ? 49.753 -3.399 5.355 1.00 57.66 81 GLY A C 1
ATOM 653 O O . GLY A 1 81 ? 49.017 -2.988 6.246 1.00 57.66 81 GLY A O 1
ATOM 654 N N . GLY A 1 82 ? 50.736 -4.271 5.591 1.00 42.84 82 GLY A N 1
ATOM 655 C CA . GLY A 1 82 ? 51.192 -4.672 6.929 1.00 42.84 82 GLY A CA 1
ATOM 656 C C . GLY A 1 82 ? 52.481 -5.510 6.852 1.00 42.84 82 GLY A C 1
ATOM 657 O O . GLY A 1 82 ? 52.566 -6.365 5.972 1.00 42.84 82 GLY A O 1
ATOM 658 N N . PRO A 1 83 ? 53.506 -5.261 7.696 1.00 50.91 83 PRO A N 1
ATOM 659 C CA . PRO A 1 83 ? 54.864 -5.760 7.488 1.00 50.91 83 PRO A CA 1
ATOM 660 C C . PRO A 1 83 ? 54.942 -7.250 7.831 1.00 50.91 83 PRO A C 1
ATOM 662 O O . PRO A 1 83 ? 54.879 -7.633 8.998 1.00 50.91 83 PRO A O 1
ATOM 665 N N . SER A 1 84 ? 55.089 -8.103 6.818 1.00 41.28 84 SER A N 1
ATOM 666 C CA . SER A 1 84 ? 55.339 -9.525 7.047 1.00 41.28 84 SER A CA 1
ATOM 667 C C . SER A 1 84 ? 56.819 -9.723 7.356 1.00 41.28 84 SER A C 1
ATOM 669 O O . SER A 1 84 ? 57.661 -9.809 6.462 1.00 41.28 84 SER A O 1
ATOM 671 N N . LEU A 1 85 ? 57.128 -9.776 8.650 1.00 41.53 85 LEU A N 1
ATOM 672 C CA . LEU A 1 85 ? 58.341 -10.402 9.148 1.00 41.53 85 LEU A CA 1
ATOM 673 C C . LEU A 1 85 ? 58.393 -11.854 8.651 1.00 41.53 85 LEU A C 1
ATOM 675 O O . LEU A 1 85 ? 57.436 -12.603 8.803 1.00 41.53 85 LEU A O 1
ATOM 679 N N . ALA A 1 86 ? 59.537 -12.176 8.055 1.00 44.50 86 ALA A N 1
ATOM 680 C CA . ALA A 1 86 ? 60.222 -13.460 8.012 1.00 44.50 86 ALA A CA 1
ATOM 681 C C . ALA A 1 86 ? 59.434 -14.760 7.728 1.00 44.50 86 ALA A C 1
ATOM 683 O O . ALA A 1 86 ? 58.663 -15.261 8.538 1.00 44.50 86 ALA A O 1
ATOM 684 N N . ALA A 1 87 ? 59.919 -15.395 6.657 1.00 43.75 87 ALA A N 1
ATOM 685 C CA . ALA A 1 87 ? 60.257 -16.814 6.549 1.00 43.75 87 ALA A CA 1
ATOM 686 C C . ALA A 1 87 ? 59.268 -17.748 5.830 1.00 43.75 87 ALA A C 1
ATOM 688 O O . ALA A 1 87 ? 58.193 -18.087 6.310 1.00 43.75 87 ALA A O 1
ATOM 689 N N . SER A 1 88 ? 59.808 -18.271 4.722 1.00 47.31 88 SER A N 1
ATOM 690 C CA . SER A 1 88 ? 59.581 -19.609 4.172 1.00 47.31 88 SER A CA 1
ATOM 691 C C . SER A 1 88 ? 58.339 -19.814 3.311 1.00 47.31 88 SER A C 1
ATOM 693 O O . SER A 1 88 ? 57.302 -20.262 3.777 1.00 47.31 88 SER A O 1
ATOM 695 N N . ALA A 1 89 ? 58.507 -19.598 2.006 1.00 40.25 89 ALA A N 1
ATOM 696 C CA . ALA A 1 89 ? 58.490 -20.668 0.998 1.00 40.25 89 ALA A CA 1
ATOM 697 C C . ALA A 1 89 ? 58.298 -20.042 -0.389 1.00 40.25 89 ALA A C 1
ATOM 699 O O . ALA A 1 89 ? 57.276 -19.425 -0.678 1.00 40.25 89 ALA A O 1
ATOM 700 N N . ALA A 1 90 ? 59.301 -20.197 -1.248 1.00 46.34 90 ALA A N 1
ATOM 701 C CA . ALA A 1 90 ? 59.204 -19.851 -2.657 1.00 46.34 90 ALA A CA 1
ATOM 702 C C . ALA A 1 90 ? 58.150 -20.722 -3.365 1.00 46.34 90 ALA A C 1
ATOM 704 O O . ALA A 1 90 ? 58.081 -21.927 -3.112 1.00 46.34 90 ALA A O 1
ATOM 705 N N . PRO A 1 91 ? 57.427 -20.149 -4.338 1.00 44.75 91 PRO A N 1
ATOM 706 C CA . PRO A 1 91 ? 57.187 -20.866 -5.579 1.00 44.75 91 PRO A CA 1
ATOM 707 C C . PRO A 1 91 ? 57.634 -20.041 -6.790 1.00 44.75 91 PRO A C 1
ATOM 709 O O . PRO A 1 91 ? 57.558 -18.813 -6.825 1.00 44.75 91 PRO A O 1
ATOM 712 N N . LEU A 1 92 ? 58.154 -20.768 -7.773 1.00 42.75 92 LEU A N 1
ATOM 713 C CA . LEU A 1 92 ? 58.735 -20.265 -9.005 1.00 42.75 92 LEU A CA 1
ATOM 714 C C . LEU A 1 92 ? 57.727 -19.460 -9.840 1.00 42.75 92 LEU A C 1
ATOM 716 O O . LEU A 1 92 ? 56.605 -19.901 -10.080 1.00 42.75 92 LEU A O 1
ATOM 720 N N . PHE A 1 93 ? 58.181 -18.318 -10.354 1.00 48.28 93 PHE A N 1
ATOM 721 C CA . PHE A 1 93 ? 57.562 -17.628 -11.483 1.00 48.28 93 PHE A CA 1
ATOM 722 C C . PHE A 1 93 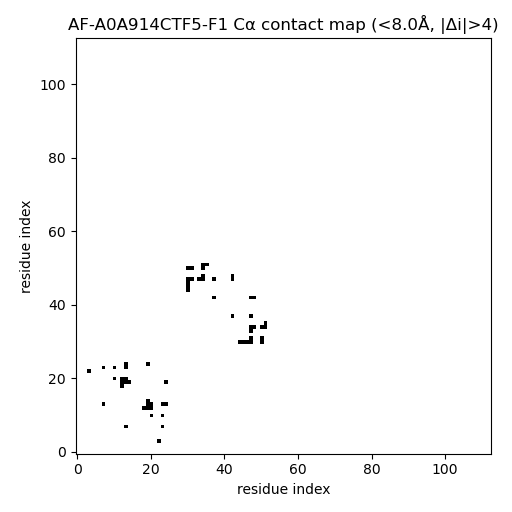? 57.888 -18.373 -12.786 1.00 48.28 93 PHE A C 1
ATOM 724 O O . PHE A 1 93 ? 59.040 -18.757 -12.994 1.00 48.28 93 PHE A O 1
ATOM 731 N N . PRO A 1 94 ? 56.925 -18.476 -13.714 1.00 48.31 94 PRO A N 1
ATOM 732 C CA . PRO A 1 94 ? 57.243 -18.181 -15.108 1.00 48.31 94 PRO A CA 1
ATOM 733 C C . PRO A 1 94 ? 56.657 -16.831 -15.504 1.00 48.31 94 PRO A C 1
ATOM 735 O O . PRO A 1 94 ? 55.450 -16.594 -15.481 1.00 48.31 94 PRO A O 1
ATOM 738 N N . GLN A 1 95 ? 57.567 -15.939 -15.859 1.00 44.62 95 GLN A N 1
ATOM 739 C CA . GLN A 1 95 ? 57.321 -14.630 -16.424 1.00 44.62 95 GLN A CA 1
ATOM 740 C C . GLN A 1 95 ? 56.634 -14.775 -17.799 1.00 44.62 95 GLN A C 1
ATOM 742 O O . GLN A 1 95 ? 57.178 -15.415 -18.694 1.00 44.62 95 GLN A O 1
ATOM 747 N N . MET A 1 96 ? 55.454 -14.178 -17.987 1.00 43.16 96 MET A N 1
ATOM 748 C CA . MET A 1 96 ? 54.840 -13.985 -19.309 1.00 43.16 96 MET A CA 1
ATOM 749 C C . MET A 1 96 ? 54.965 -12.505 -19.678 1.00 43.16 96 MET A C 1
ATOM 751 O O . MET A 1 96 ? 54.309 -11.641 -19.096 1.00 43.16 96 MET A O 1
ATOM 755 N N . GLN A 1 97 ? 55.877 -12.217 -20.607 1.00 52.84 97 GLN A N 1
ATOM 756 C CA . GLN A 1 97 ? 56.043 -10.912 -21.246 1.00 52.84 97 GLN A CA 1
ATOM 757 C C . GLN A 1 97 ? 54.821 -10.582 -22.120 1.00 52.84 97 GLN A C 1
ATOM 759 O O . GLN A 1 97 ? 54.358 -11.454 -22.855 1.00 52.84 97 GLN A O 1
ATOM 764 N N . PRO A 1 98 ? 54.338 -9.330 -22.149 1.00 45.22 98 PRO A N 1
ATOM 765 C CA . PRO A 1 98 ? 53.476 -8.873 -23.229 1.00 45.22 98 PRO A CA 1
ATOM 766 C C . PRO A 1 98 ? 54.324 -8.596 -24.483 1.00 45.22 98 PRO A C 1
ATOM 768 O O . PRO A 1 98 ? 55.197 -7.726 -24.484 1.00 45.22 98 PRO A O 1
ATOM 771 N N . SER A 1 99 ? 54.079 -9.356 -25.552 1.00 40.34 99 SER A N 1
ATOM 772 C CA . SER A 1 99 ? 54.650 -9.113 -26.878 1.00 40.34 99 SER A CA 1
ATOM 773 C C . SER A 1 99 ? 53.994 -7.904 -27.545 1.00 40.34 99 SER A C 1
ATOM 775 O O . SER A 1 99 ? 52.775 -7.763 -27.603 1.00 40.34 99 SER A O 1
ATOM 777 N N . ASN A 1 100 ? 54.861 -7.041 -28.055 1.00 54.25 100 ASN A N 1
ATOM 778 C CA . ASN A 1 100 ? 54.602 -5.793 -28.753 1.00 54.25 100 ASN A CA 1
ATOM 779 C C . ASN A 1 100 ? 54.281 -6.067 -30.239 1.00 54.25 100 ASN A C 1
ATOM 781 O O . ASN A 1 100 ? 54.999 -6.849 -30.857 1.00 54.25 100 ASN A O 1
ATOM 785 N N . SER A 1 101 ? 53.268 -5.423 -30.834 1.00 40.47 101 SER A N 1
ATOM 786 C CA . SER A 1 101 ? 53.080 -5.266 -32.300 1.00 40.47 101 SER A CA 1
ATOM 787 C C . SER A 1 101 ? 52.000 -4.200 -32.552 1.00 40.47 101 SER A C 1
ATOM 789 O O . SER A 1 101 ? 50.826 -4.432 -32.298 1.00 40.47 101 SER A O 1
ATOM 791 N N . HIS A 1 102 ? 52.386 -2.941 -32.761 1.00 48.25 102 HIS A N 1
ATOM 792 C CA . HIS A 1 102 ? 52.593 -2.289 -34.066 1.00 48.25 102 HIS A CA 1
ATOM 793 C C . HIS A 1 102 ? 51.318 -1.799 -34.788 1.00 48.25 102 HIS A C 1
ATOM 795 O O . HIS A 1 102 ? 50.526 -2.571 -35.306 1.00 48.25 102 HIS A O 1
ATOM 801 N N . ALA A 1 103 ? 51.267 -0.464 -34.892 1.00 38.41 103 ALA A N 1
ATOM 802 C CA . ALA A 1 103 ? 50.863 0.343 -36.044 1.00 38.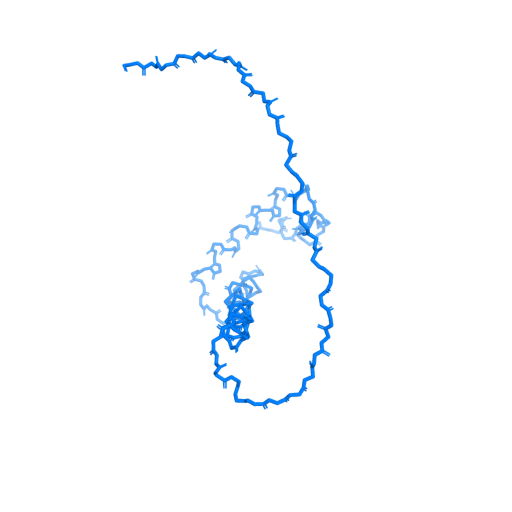41 103 ALA A CA 1
ATOM 803 C C . ALA A 1 103 ? 49.410 0.274 -36.559 1.00 38.41 103 ALA A C 1
ATOM 805 O O . ALA A 1 103 ? 49.047 -0.555 -37.388 1.00 38.41 103 ALA A O 1
ATOM 806 N N . ASN A 1 104 ? 48.645 1.327 -36.254 1.00 42.84 104 ASN A N 1
ATOM 807 C CA 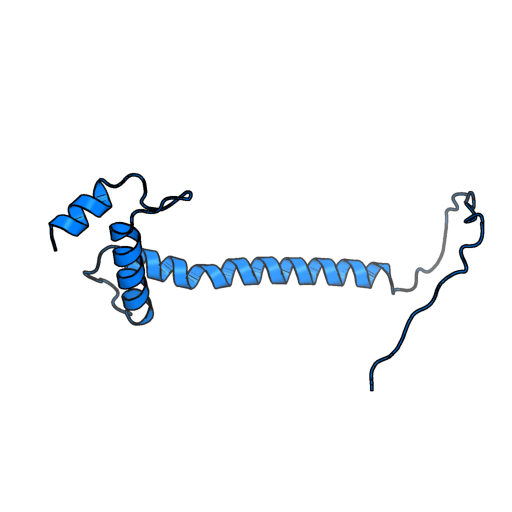. ASN A 1 104 ? 47.891 2.020 -37.301 1.00 42.84 104 ASN A CA 1
ATOM 808 C C . ASN A 1 104 ? 47.929 3.536 -37.044 1.00 42.84 104 ASN A C 1
ATOM 810 O O . ASN A 1 104 ? 47.293 4.054 -36.128 1.00 42.84 104 ASN A O 1
ATOM 814 N N . LEU A 1 105 ? 48.766 4.218 -37.828 1.00 40.16 105 LEU A N 1
ATOM 815 C CA . LEU A 1 105 ? 48.660 5.644 -38.138 1.00 40.16 105 LEU A CA 1
ATOM 816 C C . LEU A 1 105 ? 47.426 5.843 -39.055 1.00 40.16 105 LEU A C 1
ATOM 818 O O . LEU A 1 105 ? 46.785 4.866 -39.403 1.00 40.16 105 LEU A O 1
ATOM 822 N N . HIS A 1 106 ? 47.119 7.077 -39.473 1.00 50.31 106 HIS A N 1
ATOM 823 C CA . HIS A 1 106 ? 46.053 7.488 -40.420 1.00 50.31 106 HIS A CA 1
ATOM 824 C C . HIS A 1 106 ? 44.605 7.372 -39.857 1.00 50.31 106 HIS A C 1
ATOM 826 O O . HIS A 1 106 ? 44.142 6.293 -39.537 1.00 50.31 106 HIS A O 1
ATOM 832 N N . THR A 1 107 ? 43.769 8.414 -39.727 1.00 48.41 107 THR A N 1
ATOM 833 C CA . THR A 1 107 ? 43.663 9.676 -40.474 1.00 48.41 107 THR A CA 1
ATOM 834 C C . THR A 1 107 ? 42.704 10.674 -39.765 1.00 48.41 107 THR A C 1
ATOM 836 O O . THR A 1 107 ? 41.636 10.297 -39.298 1.00 48.41 107 THR A O 1
ATOM 839 N N . GLN A 1 108 ? 43.134 11.939 -39.647 1.00 46.28 108 GLN A N 1
ATOM 840 C CA . GLN A 1 108 ? 42.392 13.209 -39.822 1.00 46.28 108 GLN A CA 1
ATOM 841 C C . GLN A 1 108 ? 40.848 13.288 -39.641 1.00 46.28 108 GLN A C 1
ATOM 843 O O . GLN A 1 108 ? 40.126 12.779 -40.494 1.00 46.28 108 GLN A O 1
ATOM 848 N N . GLN A 1 109 ? 40.348 14.149 -38.721 1.00 45.62 109 GLN A N 1
ATOM 849 C CA . GLN A 1 109 ? 39.729 15.463 -39.070 1.00 45.62 109 GLN A CA 1
ATOM 850 C C . GLN A 1 109 ? 39.101 16.283 -37.902 1.00 45.62 109 GLN A C 1
ATOM 852 O O . GLN A 1 109 ? 38.173 15.838 -37.238 1.00 45.62 109 GLN A O 1
ATOM 857 N N . ARG A 1 110 ? 39.558 17.553 -37.831 1.00 40.97 110 ARG A N 1
ATOM 858 C CA . ARG A 1 110 ? 38.945 18.850 -37.412 1.00 40.97 110 ARG A CA 1
ATOM 859 C C . ARG A 1 110 ? 38.505 19.139 -35.954 1.00 40.97 110 ARG A C 1
ATOM 861 O O . ARG A 1 110 ? 37.571 18.518 -35.459 1.00 40.97 110 ARG A O 1
ATOM 868 N N . PRO A 1 111 ? 39.000 20.249 -35.357 1.00 55.62 111 PRO A N 1
ATOM 869 C CA . PRO A 1 111 ? 38.306 20.983 -34.302 1.00 55.62 111 PRO A CA 1
ATOM 870 C C . PRO A 1 111 ? 37.369 22.060 -34.883 1.00 55.62 111 PRO A C 1
ATOM 872 O O . PRO A 1 111 ? 37.591 22.596 -35.971 1.00 55.62 111 PRO A O 1
ATOM 875 N N . SER A 1 112 ? 36.308 22.366 -34.137 1.00 55.12 112 SER A N 1
ATOM 876 C CA . SER A 1 112 ? 35.436 23.524 -34.342 1.00 55.12 112 SER A CA 1
ATOM 877 C C . SER A 1 112 ? 35.673 24.545 -33.231 1.00 55.12 112 SER A C 1
ATOM 879 O O . SER A 1 112 ? 35.743 24.148 -32.068 1.00 55.12 112 SER A O 1
ATOM 881 N N . LYS A 1 113 ? 35.653 25.821 -33.641 1.00 50.62 113 LYS A N 1
ATOM 882 C CA . LYS A 1 113 ? 35.859 27.082 -32.904 1.00 50.62 113 LYS A CA 1
ATOM 883 C C . LYS A 1 113 ? 37.300 27.530 -32.713 1.00 50.62 113 LYS A C 1
ATOM 885 O O . LYS A 1 113 ? 38.086 26.791 -32.093 1.00 50.62 113 LYS A O 1
#

Solvent-accessible surface area (backbone atoms only — not comparable to full-atom values): 7611 Å² total; per-residue (Å²): 115,70,66,60,57,54,44,65,73,69,46,86,41,61,84,69,77,98,64,65,40,67,68,45,52,54,52,50,52,53,40,51,60,50,28,76,76,55,81,65,91,81,63,91,55,79,62,26,70,61,49,40,51,60,68,59,48,60,60,58,57,49,52,54,51,50,55,52,50,52,55,54,53,54,57,51,52,61,74,75,61,73,89,81,77,81,87,88,80,89,79,85,83,82,87,80,79,86,84,87,84,84,86,82,78,90,81,90,87,84,89,82,135

Secondary structure (DSSP, 8-state):
-HHHHHHHHH-SSSSSSS---HHHHHHHHHHHHHHHH---SS-SSTTHHHHHHHHHTHHHHHHHHHHHHHHHHHHHHHHHS---------------PPPP-------------

Radius of gyration: 30.21 Å; Cα contacts (8 Å, |Δi|>4): 31; chains: 1; bounding box: 77×48×56 Å

Sequence (113 aa):
MKKIMNHVKKCPKRSTDSNSCPICRQFLALCCYHAKNCNLQKCSVPFCLNIRHKLKEPRRAQIRADMMMFRRMEGLSRMSGGPSLAASAAPLFPQMQPSNSHANLHTQQRPSK